Protein AF-A0A838QPT5-F1 (afdb_monomer_lite)

Secondary structure (DSSP, 8-state):
-HHHHHHHHHHHHTPPPPS-----S-----EEEEEE----TTSPPP-S-EEEEESSHHHHHHHHHHHHHHSTT---EEEEEEES------SS----

Foldseek 3Di:
DVLVVQVVVCVVVVADRDPDDPDPPPQVAFKKKKFAADDDVPRDHDNGIDIDGHNDVVVSVVVVVVVLVVPPVSDTDDIDMDGNPPDPDDDDDPDD

pLDDT: mean 76.05, std 14.2, range [42.25, 92.88]

Sequence (96 aa):
MAERLLSEIERRHGLPHPEQREIPPVIVDRFLTAYLPETRDGEPAPLALEYAFSRSLSDALDLMREVVTESTSGIGSALYVHDLDTGIAGGMQRAS

Structure (mmCIF, N/CA/C/O backbone):
data_AF-A0A838QPT5-F1
#
_entry.id   AF-A0A838QPT5-F1
#
loop_
_atom_site.group_PDB
_atom_site.id
_atom_site.type_symbol
_atom_site.label_atom_id
_atom_site.label_alt_id
_atom_site.label_comp_id
_atom_site.label_asym_id
_atom_site.label_entity_id
_atom_site.label_seq_id
_atom_site.pdbx_PDB_ins_code
_atom_site.Cartn_x
_atom_site.Cartn_y
_atom_site.Cartn_z
_atom_site.occupancy
_atom_site.B_iso_or_equiv
_atom_site.auth_seq_id
_atom_site.auth_comp_id
_atom_site.auth_asym_id
_atom_site.auth_atom_id
_atom_site.pdbx_PDB_model_num
ATOM 1 N N . MET A 1 1 ? 3.614 -0.894 14.004 1.00 79.06 1 MET A N 1
ATOM 2 C CA . MET A 1 1 ? 3.470 -2.077 13.118 1.00 79.06 1 MET A CA 1
ATOM 3 C C . MET A 1 1 ? 3.528 -1.675 11.647 1.00 79.06 1 MET A C 1
ATOM 5 O O . MET A 1 1 ? 4.356 -2.223 10.934 1.00 79.06 1 MET A O 1
ATOM 9 N N . ALA A 1 2 ? 2.720 -0.700 11.210 1.00 84.62 2 ALA A N 1
ATOM 10 C CA . ALA A 1 2 ? 2.673 -0.234 9.820 1.00 84.62 2 ALA A CA 1
ATOM 11 C C . ALA A 1 2 ? 4.041 0.180 9.242 1.00 84.62 2 ALA A C 1
ATOM 13 O O . ALA A 1 2 ? 4.425 -0.327 8.196 1.00 84.62 2 ALA A O 1
ATOM 14 N N . GLU A 1 3 ? 4.819 1.004 9.953 1.00 86.25 3 GLU A N 1
ATOM 15 C CA . GLU A 1 3 ? 6.162 1.417 9.503 1.00 86.25 3 GLU A CA 1
ATOM 16 C C . GLU A 1 3 ? 7.073 0.221 9.211 1.00 86.25 3 GLU A C 1
ATOM 18 O O . GLU A 1 3 ? 7.703 0.162 8.161 1.00 86.25 3 GLU A O 1
ATOM 23 N N . ARG A 1 4 ? 7.080 -0.775 10.107 1.00 86.25 4 ARG A N 1
ATOM 24 C CA . ARG A 1 4 ? 7.852 -2.012 9.944 1.00 86.25 4 ARG A CA 1
ATOM 25 C C . ARG A 1 4 ? 7.407 -2.806 8.713 1.00 86.25 4 ARG A C 1
ATOM 27 O O . ARG A 1 4 ? 8.258 -3.366 8.031 1.00 86.25 4 ARG A O 1
ATOM 34 N N . LEU A 1 5 ? 6.101 -2.889 8.453 1.00 89.06 5 LEU A N 1
ATOM 35 C CA . LEU A 1 5 ? 5.565 -3.590 7.282 1.00 89.06 5 LEU A CA 1
ATOM 36 C C . LEU A 1 5 ? 5.976 -2.888 5.985 1.00 89.06 5 LEU A C 1
ATOM 38 O O . LEU A 1 5 ? 6.479 -3.544 5.081 1.00 89.06 5 LEU A O 1
ATOM 42 N N . LEU A 1 6 ? 5.834 -1.562 5.922 1.00 89.06 6 LEU A N 1
ATOM 43 C CA . LEU A 1 6 ? 6.231 -0.773 4.754 1.00 89.06 6 LEU A CA 1
ATOM 44 C C . LEU A 1 6 ? 7.733 -0.884 4.483 1.00 89.06 6 LEU A C 1
ATOM 46 O O . LEU A 1 6 ? 8.131 -1.163 3.358 1.00 89.06 6 LEU A O 1
ATOM 50 N N . SER A 1 7 ? 8.555 -0.774 5.525 1.00 89.00 7 SER A N 1
ATOM 51 C CA . SER A 1 7 ? 9.999 -0.990 5.438 1.00 89.00 7 SER A CA 1
ATOM 52 C C . SER A 1 7 ? 10.364 -2.379 4.906 1.00 89.00 7 SER A C 1
ATOM 54 O O . SER A 1 7 ? 11.245 -2.526 4.062 1.00 89.00 7 SER A O 1
ATOM 56 N N . GLU A 1 8 ? 9.668 -3.429 5.339 1.00 89.75 8 GLU A N 1
ATOM 57 C CA . GLU A 1 8 ? 9.923 -4.774 4.821 1.00 89.75 8 GLU A CA 1
ATOM 58 C C . GLU A 1 8 ? 9.536 -4.914 3.338 1.00 89.75 8 GLU A C 1
ATOM 60 O O . GLU A 1 8 ? 10.260 -5.557 2.573 1.00 89.75 8 GLU A O 1
ATOM 65 N N . ILE A 1 9 ? 8.435 -4.287 2.912 1.00 89.38 9 ILE A N 1
ATOM 66 C CA . ILE A 1 9 ? 8.019 -4.275 1.503 1.00 89.38 9 ILE A CA 1
ATOM 67 C C . ILE A 1 9 ? 9.047 -3.512 0.655 1.00 89.38 9 ILE A C 1
ATOM 69 O O . ILE A 1 9 ? 9.476 -4.022 -0.378 1.00 89.38 9 ILE A O 1
ATOM 73 N N . GLU A 1 10 ? 9.518 -2.347 1.101 1.00 89.44 10 GLU A N 1
ATOM 74 C CA . GLU A 1 10 ? 10.552 -1.579 0.391 1.00 89.44 10 GLU A CA 1
ATOM 75 C C . GLU A 1 10 ? 11.839 -2.370 0.232 1.00 89.44 10 GLU A C 1
ATOM 77 O O . GLU A 1 10 ? 12.383 -2.468 -0.868 1.00 89.44 10 GLU A O 1
ATOM 82 N N . ARG A 1 11 ? 12.295 -3.003 1.317 1.00 89.06 11 ARG A N 1
ATOM 83 C CA . ARG A 1 11 ? 13.485 -3.854 1.307 1.00 89.06 11 ARG A CA 1
ATOM 84 C C . ARG A 1 11 ? 13.344 -4.996 0.299 1.00 89.06 11 ARG A C 1
ATOM 86 O O . ARG A 1 11 ? 14.313 -5.328 -0.380 1.00 89.06 11 ARG A O 1
ATOM 93 N N . ARG A 1 12 ? 12.155 -5.598 0.195 1.00 88.75 12 ARG A N 1
ATOM 94 C CA . ARG A 1 12 ? 11.866 -6.682 -0.757 1.00 88.75 12 ARG A CA 1
ATOM 95 C C . ARG A 1 12 ? 11.956 -6.229 -2.213 1.00 88.75 12 ARG A C 1
ATOM 97 O O . ARG A 1 12 ? 12.345 -7.034 -3.054 1.00 88.75 12 ARG A O 1
ATOM 104 N N . HIS A 1 13 ? 11.615 -4.974 -2.487 1.00 85.81 13 HIS A N 1
ATOM 105 C CA . HIS A 1 13 ? 11.613 -4.393 -3.833 1.00 85.81 13 HIS A CA 1
ATOM 106 C C . HIS A 1 13 ? 12.843 -3.532 -4.140 1.00 85.81 13 HIS A C 1
ATOM 108 O O . HIS A 1 13 ? 12.926 -2.952 -5.215 1.00 85.81 13 HIS A O 1
ATOM 114 N N . GLY A 1 14 ? 13.815 -3.457 -3.226 1.00 86.94 14 GLY A N 1
ATOM 115 C CA . GLY A 1 14 ? 15.021 -2.646 -3.412 1.00 86.94 14 GLY A CA 1
ATOM 116 C C . GLY A 1 14 ? 14.754 -1.137 -3.432 1.00 86.94 14 GLY A C 1
ATOM 117 O O . GLY A 1 14 ? 15.551 -0.390 -3.995 1.00 86.94 14 GLY A O 1
ATOM 118 N N . LEU A 1 15 ? 13.644 -0.692 -2.835 1.00 87.12 15 LEU A N 1
ATOM 119 C CA . LEU A 1 15 ? 13.267 0.718 -2.773 1.00 87.12 15 LEU A CA 1
ATOM 120 C C . LEU A 1 15 ? 14.072 1.449 -1.688 1.00 87.12 15 LEU A C 1
ATOM 122 O O . LEU A 1 15 ? 14.405 0.851 -0.653 1.00 87.12 15 LEU A O 1
ATOM 126 N N . PRO A 1 16 ? 14.386 2.740 -1.892 1.00 84.31 16 PRO A N 1
ATOM 127 C CA . PRO A 1 16 ? 15.036 3.540 -0.867 1.00 84.31 16 PRO A CA 1
ATOM 128 C C . PRO A 1 16 ? 14.136 3.645 0.370 1.00 84.31 16 PRO A C 1
ATOM 130 O O . PRO A 1 16 ? 12.930 3.844 0.263 1.00 84.31 16 PRO A O 1
ATOM 133 N N . HIS A 1 17 ? 14.735 3.512 1.553 1.00 77.06 17 HIS A N 1
ATOM 134 C CA . HIS A 1 17 ? 14.026 3.730 2.810 1.00 77.06 17 HIS A CA 1
ATOM 135 C C . HIS A 1 17 ? 13.925 5.230 3.097 1.00 77.06 17 HIS A C 1
ATOM 137 O O . HIS A 1 17 ? 14.969 5.876 3.222 1.00 77.06 17 HIS A O 1
ATOM 143 N N . PRO A 1 18 ? 12.718 5.797 3.247 1.00 73.75 18 PRO A N 1
ATOM 144 C CA . PRO A 1 18 ? 12.579 7.180 3.676 1.00 73.75 18 PRO A CA 1
ATOM 145 C C . PRO A 1 18 ? 13.086 7.341 5.117 1.00 73.75 18 PRO A C 1
ATOM 147 O O . PRO A 1 18 ? 12.743 6.550 5.995 1.00 73.75 18 PRO A O 1
ATOM 150 N N . GLU A 1 19 ? 13.893 8.378 5.370 1.00 68.44 19 GLU A N 1
ATOM 151 C CA . GLU A 1 19 ? 14.449 8.668 6.705 1.00 68.44 19 GLU A CA 1
ATOM 152 C C . GLU A 1 19 ? 13.370 9.074 7.722 1.00 68.44 19 GLU A C 1
ATOM 154 O O . GLU A 1 19 ? 13.513 8.827 8.919 1.00 68.44 19 GLU A O 1
ATOM 159 N N . GLN A 1 20 ? 12.273 9.670 7.248 1.00 66.44 20 GLN A N 1
ATOM 160 C CA . GLN A 1 20 ? 11.101 10.024 8.043 1.00 66.44 20 GLN A CA 1
ATOM 161 C C . GLN A 1 20 ? 9.843 9.612 7.285 1.00 66.44 20 GLN A C 1
ATOM 163 O O . GLN A 1 20 ? 9.573 10.106 6.191 1.00 66.44 20 GLN A O 1
ATOM 168 N N . ARG A 1 21 ? 9.065 8.703 7.873 1.00 74.25 21 ARG A N 1
ATOM 169 C CA . ARG A 1 21 ? 7.728 8.361 7.393 1.00 74.25 21 ARG A CA 1
ATOM 170 C C . ARG A 1 21 ? 6.731 8.879 8.421 1.00 74.25 21 ARG A C 1
ATOM 172 O O . ARG A 1 21 ? 6.675 8.366 9.531 1.00 74.25 21 ARG A O 1
ATOM 179 N N . GLU A 1 22 ? 5.978 9.917 8.074 1.00 70.81 22 GLU A N 1
ATOM 180 C CA . GLU A 1 22 ? 4.975 10.500 8.969 1.00 70.81 22 GLU A CA 1
ATOM 181 C C . GLU A 1 22 ? 3.716 9.625 8.993 1.00 70.81 22 GLU A C 1
ATOM 183 O O . GLU A 1 22 ? 2.709 9.930 8.358 1.00 70.81 22 GLU A O 1
ATOM 188 N N . ILE A 1 23 ? 3.775 8.499 9.707 1.00 72.94 23 ILE A N 1
ATOM 189 C CA . ILE A 1 23 ? 2.582 7.701 9.990 1.00 72.94 23 ILE A CA 1
ATOM 190 C C . ILE A 1 23 ? 1.992 8.187 11.318 1.00 72.94 23 ILE A C 1
ATOM 192 O O . ILE A 1 23 ? 2.662 8.086 12.349 1.00 72.94 23 ILE A O 1
ATOM 196 N N . PRO A 1 24 ? 0.749 8.703 11.344 1.00 65.31 24 PRO A N 1
ATOM 197 C CA . PRO A 1 24 ? 0.132 9.153 12.583 1.00 65.31 24 PRO A CA 1
ATOM 198 C C . PRO A 1 24 ? 0.110 8.023 13.629 1.00 65.31 24 PRO A C 1
ATOM 200 O O . PRO A 1 24 ? -0.338 6.920 13.319 1.00 65.31 24 PRO A O 1
ATOM 203 N N . PRO A 1 25 ? 0.546 8.263 14.880 1.00 57.41 25 PRO A N 1
ATOM 204 C CA . PRO A 1 25 ? 0.656 7.215 15.900 1.00 57.41 25 PRO A CA 1
ATOM 205 C C . PRO A 1 25 ? -0.702 6.647 16.344 1.00 57.41 25 PRO A C 1
ATOM 207 O O . PRO A 1 25 ? -0.760 5.562 16.921 1.00 57.41 25 PRO A O 1
ATOM 210 N N . VAL A 1 26 ? -1.799 7.354 16.055 1.00 58.56 26 VAL A N 1
ATOM 211 C CA . VAL A 1 26 ? -3.175 6.883 16.252 1.00 58.56 26 VAL A CA 1
ATOM 212 C C . VAL A 1 26 ? -3.724 6.432 14.902 1.00 58.56 26 VAL A C 1
ATOM 214 O O . VAL A 1 26 ? -4.511 7.126 14.261 1.00 58.56 26 VAL A O 1
ATOM 217 N N . ILE A 1 27 ? -3.286 5.263 14.446 1.00 58.38 27 ILE A N 1
ATOM 218 C CA . ILE A 1 27 ? -3.936 4.594 13.321 1.00 58.38 27 ILE A CA 1
ATOM 219 C C . ILE A 1 27 ? -5.189 3.923 13.892 1.00 58.38 27 ILE A C 1
ATOM 221 O O . ILE A 1 27 ? -5.106 2.872 14.521 1.00 58.38 27 ILE A O 1
ATOM 225 N N . VAL A 1 28 ? -6.345 4.573 13.745 1.00 57.44 28 VAL A N 1
ATOM 226 C CA . VAL A 1 28 ? -7.662 3.992 14.098 1.00 57.44 28 VAL A CA 1
ATOM 227 C C . VAL A 1 28 ? -8.067 2.907 13.093 1.00 57.44 28 VAL A C 1
ATOM 229 O O . VAL A 1 28 ? -8.917 2.062 13.366 1.00 57.44 28 VAL A O 1
ATOM 232 N N . ASP A 1 29 ? -7.444 2.935 11.922 1.00 69.44 29 ASP A N 1
ATOM 233 C CA . ASP A 1 29 ? -7.805 2.132 10.771 1.00 69.44 29 ASP A CA 1
ATOM 234 C C . ASP A 1 29 ? -7.057 0.787 10.786 1.00 69.44 29 ASP A C 1
ATOM 236 O O . ASP A 1 29 ? -5.841 0.708 10.972 1.00 69.44 29 ASP A O 1
ATOM 240 N N . ARG A 1 30 ? -7.819 -0.298 10.639 1.00 84.19 30 ARG A N 1
ATOM 241 C CA . ARG A 1 30 ? -7.374 -1.674 10.881 1.00 84.19 30 ARG A CA 1
ATOM 242 C C . ARG A 1 30 ? -6.514 -2.243 9.757 1.00 84.19 30 ARG A C 1
ATOM 244 O O . ARG A 1 30 ? -5.674 -3.092 10.025 1.00 84.19 30 ARG A O 1
ATOM 251 N N . PHE A 1 31 ? -6.710 -1.810 8.519 1.00 88.81 31 PHE A N 1
ATOM 252 C CA . PHE A 1 31 ? -6.048 -2.392 7.357 1.00 88.81 31 PHE A CA 1
ATOM 253 C C . PHE A 1 31 ? -5.064 -1.405 6.734 1.00 88.81 31 PHE A C 1
ATOM 255 O O . PHE A 1 31 ? -5.390 -0.238 6.533 1.00 88.81 31 PHE A O 1
ATOM 262 N N . LEU A 1 32 ? -3.869 -1.892 6.408 1.00 90.81 32 LEU A N 1
ATOM 263 C CA . LEU A 1 32 ? -2.871 -1.203 5.593 1.00 90.81 32 LEU A CA 1
ATOM 264 C C . LEU A 1 32 ? -2.882 -1.811 4.192 1.00 90.81 32 LEU A C 1
ATOM 266 O O . LEU A 1 32 ? -2.560 -2.990 4.040 1.00 90.81 32 LEU A O 1
ATOM 270 N N . THR A 1 33 ? -3.181 -0.995 3.189 1.00 91.38 33 THR A N 1
ATOM 271 C CA . THR A 1 33 ? -2.995 -1.332 1.777 1.00 91.38 33 THR A CA 1
ATOM 272 C C . THR A 1 33 ? -1.718 -0.660 1.291 1.00 91.38 33 THR A C 1
ATOM 274 O O . THR A 1 33 ? -1.561 0.544 1.471 1.00 91.38 33 THR A O 1
ATOM 277 N N . ALA A 1 34 ? -0.801 -1.420 0.696 1.00 90.31 34 ALA A N 1
ATOM 278 C CA . ALA A 1 34 ? 0.420 -0.901 0.087 1.00 90.31 34 ALA A CA 1
ATOM 279 C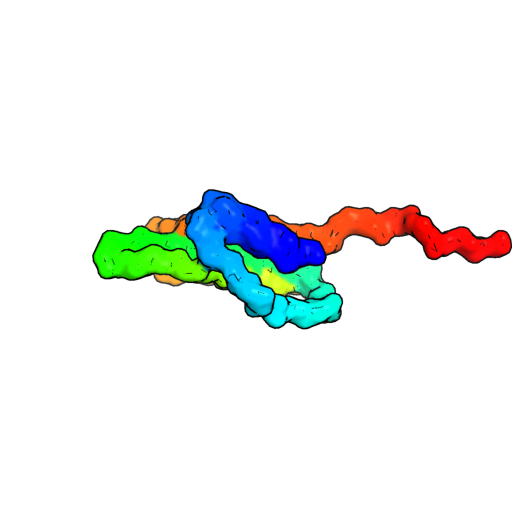 C . ALA A 1 34 ? 0.505 -1.329 -1.380 1.00 90.31 34 ALA A C 1
ATOM 281 O O . ALA A 1 34 ? 0.182 -2.471 -1.720 1.00 90.31 34 ALA A O 1
ATOM 282 N N . TYR A 1 35 ? 0.958 -0.411 -2.225 1.00 87.44 35 TYR A N 1
ATOM 283 C CA . TYR A 1 35 ? 1.016 -0.546 -3.671 1.00 87.44 35 TYR A CA 1
ATOM 284 C C . TYR A 1 35 ? 2.372 -0.072 -4.198 1.00 87.44 35 TYR A C 1
ATOM 286 O O . TYR A 1 35 ? 2.894 0.968 -3.789 1.00 87.44 35 TYR A O 1
ATOM 294 N N . LEU A 1 36 ? 2.941 -0.854 -5.113 1.00 85.31 36 LEU A N 1
ATOM 295 C CA . LEU A 1 36 ? 4.101 -0.476 -5.904 1.00 85.31 36 LEU A CA 1
ATOM 296 C C . LEU A 1 36 ? 3.660 -0.328 -7.366 1.00 85.31 36 LEU A C 1
ATOM 298 O O . LEU A 1 36 ? 3.236 -1.319 -7.952 1.00 85.31 36 LEU A O 1
ATOM 302 N N . PRO A 1 37 ? 3.758 0.848 -7.998 1.00 77.94 37 PRO A N 1
ATOM 303 C CA . PRO A 1 37 ? 3.391 0.970 -9.404 1.00 77.94 37 PRO A CA 1
ATOM 304 C C . PRO A 1 37 ? 4.306 0.174 -10.337 1.00 77.94 37 PRO A C 1
ATOM 306 O O . PRO A 1 37 ? 5.487 -0.031 -10.061 1.00 77.94 37 PRO A O 1
ATOM 309 N N . GLU A 1 38 ? 3.749 -0.305 -11.452 1.00 76.62 38 GLU A N 1
ATOM 310 C CA . GLU A 1 38 ? 4.542 -0.899 -12.531 1.00 76.62 38 GLU A CA 1
ATOM 311 C C . GLU A 1 38 ? 5.584 0.095 -13.051 1.00 76.62 38 GLU A C 1
ATOM 313 O O . GLU A 1 38 ? 5.289 1.270 -13.252 1.00 76.62 38 GLU A O 1
ATOM 318 N N . THR A 1 39 ? 6.805 -0.387 -13.297 1.00 73.94 39 THR A N 1
ATOM 319 C CA . THR A 1 39 ? 7.778 0.364 -14.098 1.00 73.94 39 THR A CA 1
ATOM 320 C C . THR A 1 39 ? 7.540 0.048 -15.564 1.00 73.94 39 THR A C 1
ATOM 322 O O . THR A 1 39 ? 7.773 -1.083 -15.989 1.00 73.94 39 THR A O 1
ATOM 325 N N . ARG A 1 40 ? 7.083 1.031 -16.339 1.00 73.56 40 ARG A N 1
ATOM 326 C CA . ARG A 1 40 ? 6.946 0.886 -17.792 1.00 73.56 40 ARG A CA 1
ATOM 327 C C . ARG A 1 40 ? 8.273 1.153 -18.490 1.00 73.56 40 ARG A C 1
ATOM 329 O O . ARG A 1 40 ? 9.102 1.922 -18.005 1.00 73.56 40 ARG A O 1
ATOM 336 N N . ASP A 1 41 ? 8.455 0.552 -19.661 1.00 75.94 41 ASP A N 1
ATOM 337 C CA . ASP A 1 41 ? 9.640 0.794 -20.482 1.00 75.94 41 ASP A CA 1
ATOM 338 C C . ASP A 1 41 ? 9.788 2.288 -20.804 1.00 75.94 41 ASP A C 1
ATOM 340 O O . ASP A 1 41 ? 8.889 2.922 -21.355 1.00 75.94 41 ASP A O 1
ATOM 344 N N . GLY A 1 42 ? 10.951 2.848 -20.469 1.00 78.50 42 GLY A N 1
ATOM 345 C CA . GLY A 1 42 ? 11.254 4.267 -20.671 1.00 78.50 42 GLY A CA 1
ATOM 346 C C . GLY A 1 42 ? 10.772 5.196 -19.552 1.00 78.50 42 GLY A C 1
ATOM 347 O O . GLY A 1 42 ? 11.141 6.371 -19.567 1.00 78.50 42 GLY A O 1
ATOM 348 N N . GLU A 1 43 ? 10.020 4.695 -18.568 1.00 76.12 43 GLU A N 1
ATOM 349 C CA . GLU A 1 43 ? 9.686 5.434 -17.349 1.00 76.12 43 GLU A CA 1
ATOM 350 C C . GLU A 1 43 ? 10.731 5.173 -16.249 1.00 76.12 43 GLU A C 1
ATOM 352 O O . GLU A 1 43 ? 11.335 4.095 -16.188 1.00 76.12 43 GLU A O 1
ATOM 357 N N . PRO A 1 44 ? 11.001 6.157 -15.372 1.00 75.69 44 PRO A N 1
ATOM 358 C CA . PRO A 1 44 ? 11.842 5.918 -14.209 1.00 75.69 44 PRO A CA 1
ATOM 359 C C . PRO A 1 44 ? 11.184 4.884 -13.288 1.00 75.69 44 PRO A C 1
ATOM 361 O O . PRO A 1 44 ? 9.973 4.912 -13.073 1.00 75.69 44 PRO A O 1
ATOM 364 N N . ALA A 1 45 ? 11.995 3.998 -12.706 1.00 75.06 45 ALA A N 1
ATOM 365 C CA . ALA A 1 45 ? 11.512 3.071 -11.691 1.00 75.06 45 ALA A CA 1
ATOM 366 C C . ALA A 1 45 ? 10.890 3.842 -10.508 1.00 75.06 45 ALA A C 1
ATOM 368 O O . ALA A 1 45 ? 11.428 4.889 -10.122 1.00 75.06 45 ALA A O 1
ATOM 369 N N . PRO A 1 46 ? 9.796 3.337 -9.908 1.00 75.06 46 PRO A N 1
ATOM 370 C CA . PRO A 1 46 ? 9.223 3.911 -8.706 1.00 75.06 46 PRO A CA 1
ATOM 371 C C . PRO A 1 46 ? 10.288 4.040 -7.626 1.00 75.06 46 PRO A C 1
ATOM 373 O O . PRO A 1 46 ? 11.054 3.112 -7.364 1.00 75.06 46 PRO A O 1
ATOM 376 N N . LEU A 1 47 ? 10.318 5.203 -6.984 1.00 78.81 47 LEU A N 1
ATOM 377 C CA . LEU A 1 47 ? 11.256 5.489 -5.901 1.00 78.81 47 LEU A CA 1
ATOM 378 C C . LEU A 1 47 ? 10.617 5.330 -4.519 1.00 78.81 47 LEU A C 1
ATOM 380 O O . LEU A 1 47 ? 11.311 5.470 -3.520 1.00 78.81 47 LEU A O 1
ATOM 384 N N . ALA A 1 48 ? 9.314 5.056 -4.441 1.00 81.44 48 ALA A N 1
ATOM 385 C CA . ALA A 1 48 ? 8.595 4.918 -3.183 1.00 81.44 48 ALA A CA 1
ATOM 386 C C . ALA A 1 48 ? 7.393 3.975 -3.321 1.00 81.44 48 ALA A C 1
ATOM 388 O O . ALA A 1 48 ? 6.857 3.796 -4.415 1.00 81.44 48 ALA A O 1
ATOM 389 N N . LEU A 1 49 ? 6.972 3.400 -2.192 1.00 85.62 49 LEU A N 1
ATOM 390 C CA . LEU A 1 49 ? 5.675 2.738 -2.063 1.00 85.62 49 LEU A CA 1
ATOM 391 C C . LEU A 1 49 ? 4.573 3.762 -1.830 1.00 85.62 49 LEU A C 1
ATOM 393 O O . LEU A 1 49 ? 4.722 4.675 -1.014 1.00 85.62 49 LEU A O 1
ATOM 397 N N . GLU A 1 50 ? 3.428 3.517 -2.446 1.00 86.56 50 GLU A N 1
ATOM 398 C CA . GLU A 1 50 ? 2.179 4.161 -2.074 1.00 86.56 50 GLU A CA 1
ATOM 399 C C . GLU A 1 50 ? 1.453 3.304 -1.039 1.00 86.56 50 GLU A C 1
ATOM 401 O O . GLU A 1 50 ? 1.545 2.073 -1.044 1.00 86.56 50 GLU A O 1
ATOM 406 N N . TYR A 1 51 ? 0.747 3.943 -0.110 1.00 88.19 51 TYR A N 1
ATOM 407 C CA . TYR A 1 51 ? -0.006 3.224 0.906 1.00 88.19 51 TYR A CA 1
ATOM 408 C C . TYR A 1 51 ? -1.191 4.029 1.428 1.00 88.19 51 TYR A C 1
ATOM 410 O O . TYR A 1 51 ? -1.165 5.258 1.473 1.00 88.19 51 TYR A O 1
ATOM 418 N N . ALA A 1 52 ? -2.219 3.310 1.865 1.00 89.25 52 ALA A N 1
ATOM 419 C CA . ALA A 1 52 ? -3.427 3.862 2.454 1.00 89.25 52 ALA A CA 1
ATOM 420 C C . ALA A 1 52 ? -3.892 3.001 3.633 1.00 89.25 52 ALA A C 1
ATOM 422 O O . ALA A 1 52 ? -3.656 1.790 3.675 1.00 89.25 52 ALA A O 1
ATOM 423 N N . PHE A 1 53 ? -4.576 3.632 4.585 1.00 89.06 53 PHE A N 1
ATOM 424 C CA . PHE A 1 53 ? -5.219 2.942 5.696 1.00 89.06 53 PHE A CA 1
ATOM 425 C C . PHE A 1 53 ? -6.729 2.891 5.496 1.00 89.06 53 PHE A C 1
ATOM 427 O O . PHE A 1 53 ? -7.327 3.819 4.956 1.00 89.06 53 PHE A O 1
ATOM 434 N N . SER A 1 54 ? -7.347 1.799 5.933 1.00 90.25 54 SER A N 1
ATOM 435 C CA . SER A 1 54 ? -8.791 1.600 5.833 1.00 90.25 54 SER A CA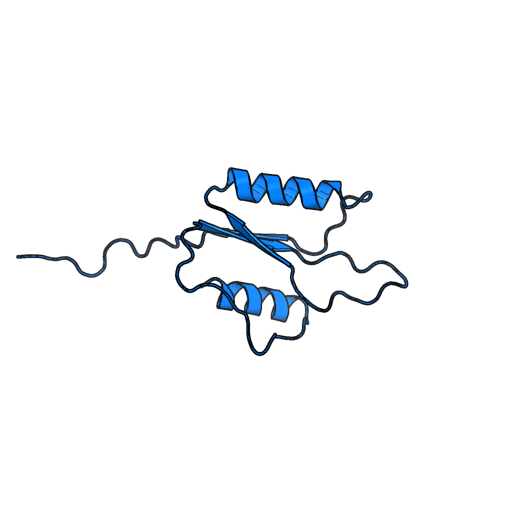 1
ATOM 436 C C . SER A 1 54 ? -9.357 0.877 7.053 1.00 90.25 54 SER A C 1
ATOM 438 O O . SER A 1 54 ? -8.677 0.115 7.744 1.00 90.25 54 SER A O 1
ATOM 440 N N . ARG A 1 55 ? -10.628 1.145 7.363 1.00 88.56 55 ARG A N 1
ATOM 441 C CA . ARG A 1 55 ? -11.296 0.605 8.562 1.00 88.56 55 ARG A CA 1
ATOM 442 C C . ARG A 1 55 ? -11.786 -0.817 8.376 1.00 88.56 55 ARG A C 1
ATOM 444 O O . ARG A 1 55 ? -11.870 -1.562 9.351 1.00 88.56 55 ARG A O 1
ATOM 451 N N . SER A 1 56 ? -12.125 -1.183 7.147 1.00 88.44 56 SER A N 1
ATOM 452 C CA . SER A 1 56 ? -12.658 -2.492 6.810 1.00 88.44 56 SER A CA 1
ATOM 453 C C . SER A 1 56 ? -11.862 -3.143 5.687 1.00 88.44 56 SER A C 1
ATOM 455 O O . SER A 1 56 ? -11.252 -2.470 4.858 1.00 88.44 56 SER A O 1
ATOM 457 N N . LEU A 1 57 ? -11.902 -4.476 5.646 1.00 87.88 57 LEU A N 1
ATOM 458 C CA . LEU A 1 57 ? -11.304 -5.235 4.553 1.00 87.88 57 LEU A CA 1
ATOM 459 C C . LEU A 1 57 ? -11.980 -4.896 3.221 1.00 87.88 57 LEU A C 1
ATOM 461 O O . LEU A 1 57 ? -11.312 -4.870 2.199 1.00 87.88 57 LEU A O 1
ATOM 465 N N . SER A 1 58 ? -13.288 -4.626 3.226 1.00 92.88 58 SER A N 1
ATOM 466 C CA . SER A 1 58 ? -14.015 -4.236 2.017 1.00 92.88 58 SER A CA 1
ATOM 467 C C . SER A 1 58 ? -13.449 -2.950 1.422 1.00 92.88 58 SER A C 1
ATOM 469 O O . SER A 1 58 ? -13.104 -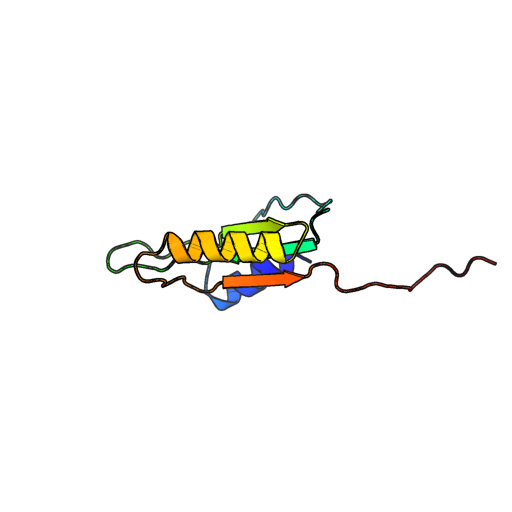2.950 0.249 1.00 92.88 58 SER A O 1
ATOM 471 N N . ASP A 1 59 ? -13.247 -1.916 2.245 1.00 90.62 59 ASP A N 1
ATOM 472 C CA . ASP A 1 59 ? -12.643 -0.653 1.798 1.00 90.62 59 ASP A CA 1
ATOM 473 C C . ASP A 1 59 ? -11.218 -0.884 1.265 1.00 90.62 59 ASP A C 1
ATOM 475 O O . ASP A 1 59 ? -10.843 -0.357 0.221 1.00 90.62 59 ASP A O 1
ATOM 479 N N . ALA A 1 60 ? -10.430 -1.725 1.949 1.00 89.75 60 ALA A N 1
ATOM 480 C CA . ALA A 1 60 ? -9.093 -2.099 1.495 1.00 89.75 60 ALA A CA 1
ATOM 481 C C . ALA A 1 60 ? -9.125 -2.770 0.111 1.00 89.75 60 ALA A C 1
ATOM 483 O O . ALA A 1 60 ? -8.295 -2.462 -0.740 1.00 89.75 60 ALA A O 1
ATOM 484 N N . LEU A 1 61 ? -10.076 -3.681 -0.113 1.00 89.88 61 LEU A N 1
ATOM 485 C CA . LEU A 1 61 ? -10.251 -4.404 -1.374 1.00 89.88 61 LEU A CA 1
ATOM 486 C C . LEU A 1 61 ? -10.817 -3.518 -2.488 1.00 89.88 61 LEU A C 1
ATOM 488 O O . LEU A 1 61 ? -10.487 -3.733 -3.652 1.00 89.88 61 LEU A O 1
ATOM 492 N N . ASP A 1 62 ? -11.651 -2.537 -2.161 1.00 90.62 62 ASP A N 1
ATOM 493 C CA . ASP A 1 62 ? -12.156 -1.579 -3.141 1.00 90.62 62 ASP A CA 1
ATOM 494 C C . ASP A 1 62 ? -11.034 -0.644 -3.614 1.00 90.62 62 ASP A C 1
ATOM 496 O O . ASP A 1 62 ? -10.861 -0.492 -4.822 1.00 90.62 62 ASP A O 1
ATOM 500 N N . LEU A 1 63 ? -10.159 -0.182 -2.711 1.00 84.62 63 LEU A N 1
ATOM 501 C CA . LEU A 1 63 ? -8.922 0.521 -3.087 1.00 84.62 63 LEU A CA 1
ATOM 502 C C . LEU A 1 63 ? -8.034 -0.325 -4.015 1.00 84.62 63 LEU A C 1
ATOM 504 O O . LEU A 1 63 ? -7.483 0.181 -4.989 1.00 84.62 63 LEU A O 1
ATOM 508 N N . MET A 1 64 ? -7.917 -1.635 -3.762 1.00 82.62 64 MET A N 1
ATOM 509 C CA . MET A 1 64 ? -7.184 -2.528 -4.673 1.00 82.62 64 MET A CA 1
ATOM 510 C C . MET A 1 64 ? -7.799 -2.564 -6.068 1.00 82.62 64 MET A C 1
ATOM 512 O O . MET A 1 64 ? -7.077 -2.606 -7.062 1.00 82.62 64 MET A O 1
ATOM 516 N N . ARG A 1 65 ? -9.130 -2.615 -6.144 1.00 83.69 65 ARG A N 1
ATOM 517 C CA . ARG A 1 65 ? -9.841 -2.673 -7.420 1.00 83.69 65 ARG A CA 1
ATOM 518 C C . ARG A 1 65 ? -9.616 -1.399 -8.213 1.00 83.69 65 ARG A C 1
ATOM 520 O O . ARG A 1 65 ? -9.319 -1.515 -9.395 1.00 83.69 65 ARG A O 1
ATOM 527 N N . GLU A 1 66 ? -9.695 -0.238 -7.568 1.00 81.06 66 GLU A N 1
ATOM 528 C CA . GLU A 1 66 ? -9.431 1.059 -8.202 1.00 81.06 66 GLU A CA 1
ATOM 529 C C . GLU A 1 66 ? -8.036 1.080 -8.837 1.00 81.06 66 GLU A C 1
ATOM 531 O O . GLU A 1 66 ? -7.914 1.258 -10.050 1.00 81.06 66 GLU A O 1
ATOM 536 N N . VAL A 1 67 ? -7.003 0.737 -8.064 1.00 75.19 67 VAL A N 1
ATOM 537 C CA . VAL A 1 67 ? -5.612 0.672 -8.543 1.00 75.19 67 VAL A CA 1
ATOM 538 C C . VAL A 1 67 ? -5.440 -0.296 -9.722 1.00 75.19 67 VAL A C 1
ATOM 540 O O . VAL A 1 67 ? -4.801 0.037 -10.722 1.00 75.19 67 VAL A O 1
ATOM 543 N N . VAL A 1 68 ? -6.030 -1.495 -9.650 1.00 72.38 68 VAL A N 1
ATOM 544 C CA . VAL A 1 68 ? -5.962 -2.473 -10.751 1.00 72.38 68 VAL A CA 1
ATOM 545 C C . VAL A 1 68 ? -6.684 -1.960 -11.998 1.00 72.38 68 VAL A C 1
ATOM 547 O O . VAL A 1 68 ? -6.213 -2.208 -13.105 1.00 72.38 68 VAL A O 1
ATOM 550 N N . THR A 1 69 ? -7.805 -1.250 -11.847 1.00 67.69 69 THR A N 1
ATOM 551 C CA . THR A 1 69 ? -8.570 -0.714 -12.984 1.00 67.69 69 THR A CA 1
ATOM 552 C C . THR A 1 69 ? -7.907 0.477 -13.671 1.00 67.69 69 THR A C 1
ATOM 554 O O . THR A 1 69 ? -8.080 0.641 -14.878 1.00 67.69 69 THR A O 1
ATOM 557 N N . GLU A 1 70 ? -7.131 1.287 -12.948 1.00 64.81 70 GLU A N 1
ATOM 558 C CA . GLU A 1 70 ? -6.362 2.392 -13.538 1.00 64.81 70 GLU A CA 1
ATOM 559 C C . GLU A 1 70 ? -5.186 1.896 -14.396 1.00 64.81 70 GLU A C 1
ATOM 561 O O . GLU A 1 70 ? -4.798 2.542 -15.376 1.00 64.81 70 GLU A O 1
ATOM 566 N N . SER A 1 71 ? -4.652 0.709 -14.097 1.00 65.38 71 SER A N 1
ATOM 567 C CA . SER A 1 71 ? -3.708 0.030 -14.980 1.00 65.38 71 SER A CA 1
ATOM 568 C C . SER A 1 71 ? -4.470 -0.651 -16.122 1.00 65.38 71 SER A C 1
ATOM 570 O O . SER A 1 71 ? -5.080 -1.700 -15.949 1.00 65.38 71 SER A O 1
ATOM 572 N N . THR A 1 72 ? -4.437 -0.077 -17.328 1.00 59.22 72 THR A N 1
ATOM 573 C CA . THR A 1 72 ? -5.121 -0.628 -18.525 1.00 59.22 72 THR A CA 1
ATOM 574 C C . THR A 1 72 ? -4.696 -2.055 -18.896 1.00 59.22 72 THR A C 1
ATOM 576 O O . THR A 1 72 ? -5.439 -2.755 -19.583 1.00 59.22 72 THR A O 1
ATOM 579 N N . SER A 1 73 ? -3.529 -2.505 -18.434 1.00 63.97 73 SER A N 1
ATOM 580 C CA . SER A 1 73 ? -3.033 -3.880 -18.563 1.00 63.97 73 SER A CA 1
ATOM 581 C C . SER A 1 73 ? -3.379 -4.769 -17.357 1.00 63.97 73 SER A C 1
ATOM 583 O O . SER A 1 73 ? -3.124 -5.972 -17.392 1.00 63.97 73 SER A O 1
ATOM 585 N N . GLY A 1 74 ? -3.928 -4.197 -16.282 1.00 55.34 74 GLY A N 1
ATOM 586 C CA . GLY A 1 74 ? -4.092 -4.840 -14.978 1.00 55.34 74 GLY A CA 1
ATOM 587 C C . GLY A 1 74 ? -2.765 -5.147 -14.280 1.00 55.34 74 GLY A C 1
ATOM 588 O O . GLY A 1 74 ? -2.749 -5.872 -13.285 1.00 55.34 74 GLY A O 1
ATOM 589 N N . ILE A 1 75 ? -1.645 -4.639 -14.801 1.00 56.47 75 ILE A N 1
ATOM 590 C CA . ILE A 1 75 ? -0.323 -4.878 -14.235 1.00 56.47 75 ILE A CA 1
ATOM 591 C C . ILE A 1 75 ? -0.101 -3.825 -13.151 1.00 56.47 75 ILE A C 1
ATOM 593 O O . ILE A 1 75 ? 0.131 -2.651 -13.430 1.00 56.47 75 ILE A O 1
ATOM 597 N N . GLY A 1 76 ? -0.237 -4.246 -11.898 1.00 59.53 76 GLY A N 1
ATOM 598 C CA . GLY A 1 76 ? 0.337 -3.547 -10.757 1.00 59.53 76 GLY A CA 1
ATOM 599 C C . GLY A 1 76 ? 1.641 -4.239 -10.393 1.00 59.53 76 GLY A C 1
ATOM 600 O O . GLY A 1 76 ? 1.683 -5.473 -10.326 1.00 59.53 76 GLY A O 1
ATOM 601 N N . SER A 1 77 ? 2.706 -3.479 -10.131 1.00 69.94 77 SER A N 1
ATOM 602 C CA . SER A 1 77 ? 3.750 -4.054 -9.284 1.00 69.94 77 SER A CA 1
ATOM 603 C C . SER A 1 77 ? 3.177 -4.231 -7.871 1.00 69.94 77 SER A C 1
ATOM 605 O O . SER A 1 77 ? 2.087 -3.766 -7.547 1.00 69.94 77 SER A O 1
ATOM 607 N N . ALA A 1 78 ? 3.822 -5.082 -7.085 1.00 82.00 78 ALA A N 1
ATOM 608 C CA . ALA A 1 78 ? 3.204 -5.804 -5.975 1.00 82.00 78 ALA A CA 1
ATOM 609 C C . ALA A 1 78 ? 2.204 -5.014 -5.096 1.00 82.00 78 ALA A C 1
ATOM 611 O O . ALA A 1 78 ? 2.459 -3.882 -4.687 1.00 82.00 78 ALA A O 1
ATOM 612 N N . LEU A 1 79 ? 1.103 -5.681 -4.734 1.00 86.62 79 LEU A N 1
ATOM 613 C CA . LEU A 1 79 ? 0.048 -5.140 -3.878 1.00 86.62 79 LEU A CA 1
ATOM 614 C C . LEU A 1 79 ? -0.099 -5.993 -2.611 1.00 86.62 79 LEU A C 1
ATOM 616 O O . LEU A 1 79 ? -0.132 -7.224 -2.679 1.00 86.62 79 LEU A O 1
ATOM 620 N N . TYR A 1 80 ? -0.174 -5.336 -1.455 1.00 88.12 80 TYR A N 1
ATOM 621 C CA . TYR A 1 80 ? -0.279 -5.955 -0.137 1.00 88.12 80 TYR A CA 1
ATOM 622 C C . TYR A 1 80 ? -1.460 -5.378 0.645 1.00 88.12 80 TYR A C 1
ATOM 624 O O . TYR A 1 80 ? -1.629 -4.164 0.689 1.00 88.12 80 TYR A O 1
ATOM 632 N N . VAL A 1 81 ? -2.225 -6.238 1.321 1.00 89.31 81 VAL A N 1
ATOM 633 C CA . VAL A 1 81 ? -3.193 -5.833 2.353 1.00 89.31 81 VAL A CA 1
ATOM 634 C C . VAL A 1 81 ? -2.828 -6.533 3.653 1.00 89.31 81 VAL A C 1
ATOM 636 O O . VAL A 1 81 ? -2.714 -7.759 3.699 1.00 89.31 81 VAL A O 1
ATOM 639 N N . HIS A 1 82 ? -2.637 -5.751 4.709 1.00 88.62 82 HIS A N 1
ATOM 640 C CA . HIS A 1 82 ? -2.279 -6.234 6.035 1.00 88.62 82 HIS A CA 1
ATOM 641 C C . HIS A 1 82 ? -3.328 -5.821 7.060 1.00 88.62 82 HIS A C 1
ATOM 643 O O . HIS A 1 82 ? -3.639 -4.641 7.182 1.00 88.62 82 HIS A O 1
ATOM 649 N N . ASP A 1 83 ? -3.817 -6.786 7.839 1.00 87.94 83 ASP A N 1
ATOM 650 C CA . ASP A 1 83 ? -4.543 -6.509 9.078 1.00 87.94 83 ASP A CA 1
ATOM 651 C C . ASP A 1 83 ? -3.533 -6.091 10.161 1.00 87.94 83 ASP A C 1
ATOM 653 O O . ASP A 1 83 ? -2.603 -6.835 10.489 1.00 87.94 83 ASP A O 1
ATOM 657 N N . LEU A 1 84 ? -3.676 -4.870 10.667 1.00 85.00 84 LEU A N 1
ATOM 658 C CA . LEU A 1 84 ? -2.855 -4.297 11.730 1.00 85.00 84 LEU A CA 1
ATOM 659 C C . LEU A 1 84 ? -3.360 -4.700 13.118 1.00 85.00 84 LEU A C 1
ATOM 661 O O . LEU A 1 84 ? -2.599 -4.591 14.084 1.00 85.00 84 LEU A O 1
ATOM 665 N N . ASP A 1 85 ? -4.600 -5.186 13.224 1.00 77.38 85 ASP A N 1
ATOM 666 C CA . ASP A 1 85 ? -5.129 -5.782 14.445 1.00 77.38 85 ASP A CA 1
ATOM 667 C C . ASP A 1 85 ? -4.635 -7.228 14.554 1.00 77.38 85 ASP A C 1
ATOM 669 O O . ASP A 1 85 ? -5.313 -8.200 14.227 1.00 77.38 85 ASP A O 1
ATOM 673 N N . THR A 1 86 ? -3.393 -7.388 15.009 1.00 61.84 86 THR A N 1
ATOM 674 C CA . THR A 1 86 ? -2.799 -8.712 15.228 1.00 61.84 86 THR A CA 1
ATOM 675 C C . THR A 1 86 ? -3.268 -9.371 16.526 1.00 61.84 86 THR A C 1
ATOM 677 O O . THR A 1 86 ? -2.630 -10.319 16.979 1.00 61.84 86 THR A O 1
ATOM 680 N N . GLY A 1 87 ? -4.332 -8.870 17.165 1.00 48.00 87 GLY A N 1
ATOM 681 C CA . GLY A 1 87 ? -4.874 -9.464 18.377 1.00 48.00 87 GLY A CA 1
ATOM 682 C C . GLY A 1 87 ? -3.840 -9.591 19.496 1.00 48.00 87 GLY A C 1
ATOM 683 O O . GLY A 1 87 ? -3.614 -10.691 19.999 1.00 48.00 87 GLY A O 1
ATOM 684 N N . ILE A 1 88 ? -3.282 -8.474 19.985 1.00 47.94 88 ILE A N 1
ATOM 685 C CA . ILE A 1 88 ? -2.850 -8.440 21.396 1.00 47.94 88 ILE A CA 1
ATOM 686 C C . ILE A 1 88 ? -4.127 -8.398 22.251 1.00 47.94 88 ILE A C 1
ATOM 688 O O . ILE A 1 88 ? -4.459 -7.409 22.898 1.00 47.94 88 ILE A O 1
ATOM 692 N N . ALA A 1 89 ? -4.893 -9.483 22.207 1.00 47.34 89 ALA A N 1
ATOM 693 C CA . ALA A 1 89 ? -5.929 -9.759 23.172 1.00 47.34 89 ALA A CA 1
ATOM 694 C C . ALA A 1 89 ? -5.252 -10.320 24.429 1.00 47.34 89 ALA A C 1
ATOM 696 O O . ALA A 1 89 ? -4.596 -11.357 24.387 1.00 47.34 89 ALA A O 1
ATOM 697 N N . GLY A 1 90 ? -5.449 -9.637 25.559 1.00 43.22 90 GLY A N 1
ATOM 698 C CA . GLY A 1 90 ? -5.461 -10.276 26.877 1.00 43.22 90 GLY A CA 1
ATOM 699 C C . GLY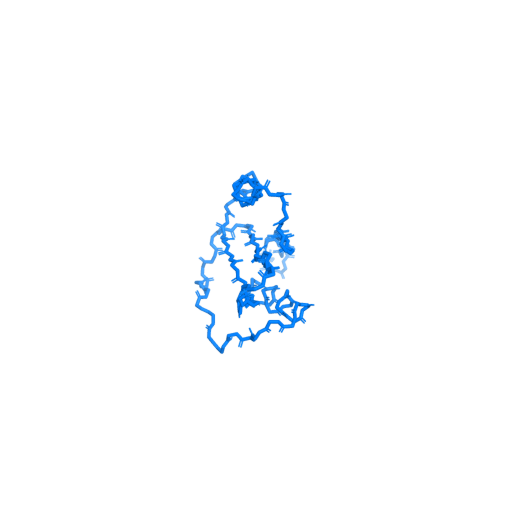 A 1 90 ? -4.099 -10.579 27.498 1.00 43.22 90 GLY A C 1
ATOM 700 O O . GLY A 1 90 ? -3.748 -11.739 27.682 1.00 43.22 90 GLY A O 1
ATOM 701 N N . GLY A 1 91 ? -3.366 -9.537 27.901 1.00 43.03 91 GLY A N 1
ATOM 702 C CA . GLY A 1 91 ? -2.066 -9.703 28.553 1.00 43.03 91 GLY A CA 1
ATOM 703 C C . GLY A 1 91 ? -1.804 -8.911 29.831 1.00 43.03 91 GLY A C 1
ATOM 704 O O . GLY A 1 91 ? -0.737 -9.115 30.377 1.00 43.03 91 GLY A O 1
ATOM 705 N N . MET A 1 92 ? -2.695 -8.044 30.336 1.00 44.84 92 MET A N 1
ATOM 706 C CA . MET A 1 92 ? -2.684 -7.629 31.756 1.00 44.84 92 MET A CA 1
ATOM 707 C C . MET A 1 92 ? -3.918 -6.795 32.121 1.00 44.84 92 MET A C 1
ATOM 709 O O . MET A 1 92 ? -3.886 -5.574 32.205 1.00 44.84 92 MET A O 1
ATOM 713 N N . GLN A 1 93 ? -5.028 -7.475 32.388 1.00 48.00 93 GLN A N 1
ATOM 714 C CA . 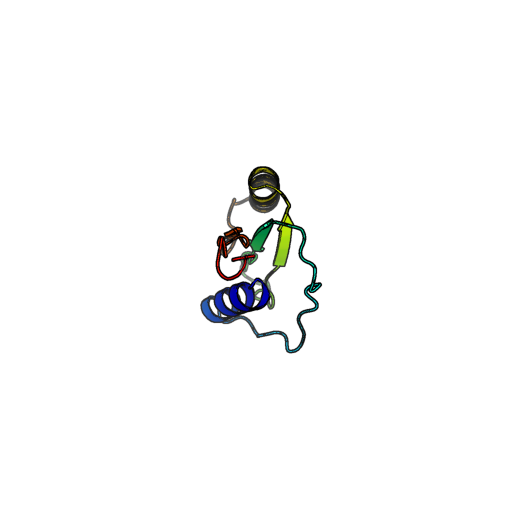GLN A 1 93 ? -6.009 -6.972 33.344 1.00 48.00 93 GLN A CA 1
ATOM 715 C C . GLN A 1 93 ? -6.545 -8.172 34.121 1.00 48.00 93 GLN A C 1
ATOM 717 O O . GLN A 1 93 ? -7.583 -8.747 33.814 1.00 48.00 93 GLN A O 1
ATOM 722 N N . ARG A 1 94 ? -5.779 -8.595 35.129 1.00 42.25 94 ARG A N 1
ATOM 723 C CA . ARG A 1 94 ? -6.388 -9.178 36.320 1.00 42.25 94 ARG A CA 1
ATOM 724 C C . ARG A 1 94 ? -6.480 -8.061 37.342 1.00 42.25 94 ARG A C 1
ATOM 726 O O . ARG A 1 94 ? -5.511 -7.749 38.021 1.00 42.25 94 ARG A O 1
ATOM 733 N N . ALA A 1 95 ? -7.647 -7.434 37.367 1.00 47.00 95 ALA A N 1
ATOM 734 C CA . ALA A 1 95 ? -8.145 -6.806 38.571 1.00 47.00 95 ALA A CA 1
ATOM 735 C C . ALA A 1 95 ? -8.626 -7.923 39.505 1.00 47.00 95 ALA A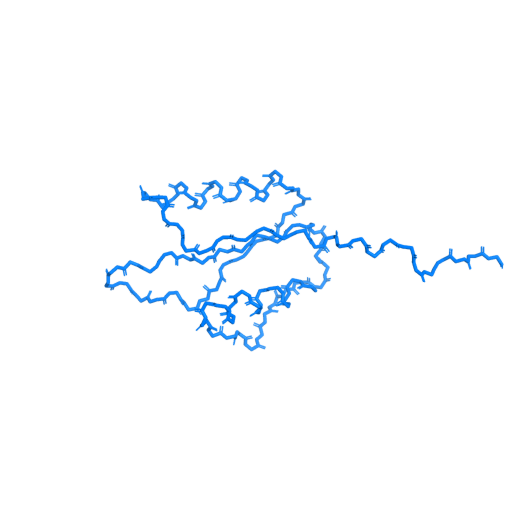 C 1
ATOM 737 O O . ALA A 1 95 ? -9.486 -8.714 39.109 1.00 47.00 95 ALA A O 1
ATOM 738 N N . SER A 1 96 ? -8.032 -8.009 40.693 1.00 52.12 96 SER A N 1
ATOM 739 C CA . SER A 1 96 ? -8.653 -8.240 42.011 1.00 52.12 96 SER A CA 1
ATOM 740 C C . SER A 1 96 ? -7.532 -8.382 43.029 1.00 52.12 96 SER A C 1
ATOM 742 O O . SER A 1 96 ? -6.739 -9.338 42.875 1.00 52.12 96 SER A O 1
#

Radius of gyration: 16.19 Å; chains: 1; bounding box: 29×21×63 Å